Protein AF-A0A9D1Y328-F1 (afdb_monomer_lite)

InterPro domains:
  IPR001387 Cro/C1-type, helix-turn-helix domain [PF13443] (7-36)

Organism: NCBI:txid2838610

Radius of gyration: 9.97 Å; chains: 1; bounding box: 12×20×27 Å

Secondary structure (DSSP, 8-state):
----THHHHHHHHHTT--HHHHHHHHT--HHHHHHHT-

Foldseek 3Di:
DPPQCPVVVVVCVVVVHDPVNCCVVVVDDPVVVVVNVD

pLDDT: mean 78.24, std 8.75, range [47.16, 89.44]

Sequence (38 aa):
MKISYSRLWKLLIDKKMNKTALKEVAGISNSTLAKMGR

Structure (mmCIF, N/CA/C/O backbone):
data_AF-A0A9D1Y328-F1
#
_entry.id   AF-A0A9D1Y328-F1
#
loop_
_atom_site.group_PDB
_atom_site.id
_atom_site.type_symbol
_atom_site.label_atom_id
_atom_site.label_alt_id
_atom_site.label_comp_id
_atom_site.label_asym_id
_atom_site.label_entity_id
_atom_site.label_seq_id
_atom_site.pdbx_PDB_ins_code
_atom_site.Cartn_x
_atom_site.Cartn_y
_atom_site.Cartn_z
_atom_site.occupancy
_atom_site.B_iso_or_equiv
_atom_site.auth_seq_id
_atom_site.auth_comp_id
_atom_site.auth_asym_id
_atom_site.auth_atom_id
_atom_site.pdbx_PDB_model_num
ATOM 1 N N . MET A 1 1 ? -7.057 2.463 -21.350 1.00 47.16 1 MET A N 1
ATOM 2 C CA . MET A 1 1 ? -7.205 2.596 -19.881 1.00 47.16 1 MET A CA 1
ATOM 3 C C . MET A 1 1 ? -5.845 2.381 -19.214 1.00 47.16 1 MET A C 1
ATOM 5 O O . MET A 1 1 ? -5.372 1.255 -19.204 1.00 47.16 1 MET A O 1
ATOM 9 N N . LYS A 1 2 ? -5.174 3.427 -18.703 1.00 55.03 2 LYS A N 1
ATOM 10 C CA . LYS A 1 2 ? -3.950 3.272 -17.885 1.00 55.03 2 LYS A CA 1
ATOM 11 C C . LYS A 1 2 ? -4.377 2.986 -16.445 1.00 55.03 2 LYS A C 1
ATOM 13 O O . LYS A 1 2 ? -4.671 3.914 -15.694 1.00 55.03 2 LYS A O 1
ATOM 18 N N . ILE A 1 3 ? -4.473 1.716 -16.072 1.00 65.56 3 ILE A N 1
ATOM 19 C CA . ILE A 1 3 ? -4.734 1.342 -14.680 1.00 65.56 3 ILE A CA 1
ATOM 20 C C . ILE A 1 3 ? -3.453 1.643 -13.897 1.00 65.56 3 ILE A C 1
ATOM 22 O O . ILE A 1 3 ? -2.475 0.911 -13.979 1.00 65.56 3 ILE A O 1
ATOM 26 N N . SER A 1 4 ? -3.425 2.780 -13.199 1.00 70.19 4 SER A N 1
ATOM 27 C CA . SER A 1 4 ? -2.318 3.142 -12.315 1.00 70.19 4 SER A CA 1
ATOM 28 C C . SER A 1 4 ? -2.644 2.691 -10.897 1.00 70.19 4 SER A C 1
ATOM 30 O O . SER A 1 4 ? -3.511 3.265 -10.236 1.00 70.19 4 SER A O 1
ATOM 32 N N . TYR A 1 5 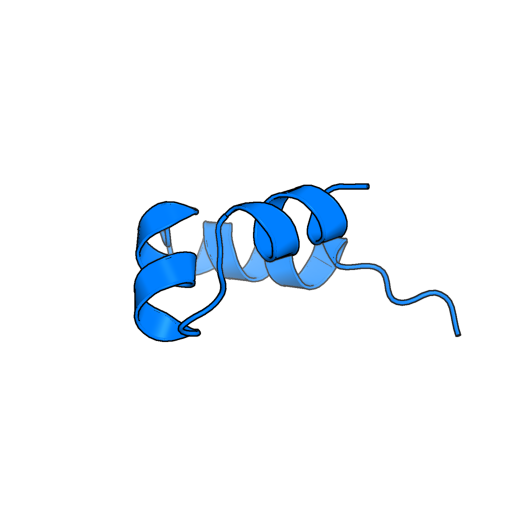? -1.916 1.686 -10.414 1.00 78.12 5 TYR A N 1
ATOM 33 C CA . TYR A 1 5 ? -2.039 1.169 -9.049 1.00 78.12 5 TYR A CA 1
ATOM 34 C C . TYR A 1 5 ? -1.394 2.086 -7.997 1.00 78.12 5 TYR A C 1
ATOM 36 O O . TYR A 1 5 ? -1.468 1.808 -6.807 1.00 78.12 5 TYR A O 1
ATOM 44 N N . SER A 1 6 ? -0.811 3.220 -8.402 1.00 80.19 6 SER A N 1
ATOM 45 C CA . SER A 1 6 ? -0.218 4.228 -7.507 1.00 80.19 6 SER A CA 1
ATOM 46 C C . SER A 1 6 ? -1.174 4.698 -6.401 1.00 80.19 6 SER A C 1
ATOM 48 O O . SER A 1 6 ? -0.769 4.846 -5.248 1.00 80.19 6 SER A O 1
ATOM 50 N N . ARG A 1 7 ? -2.461 4.880 -6.725 1.00 81.25 7 ARG A N 1
ATOM 51 C CA . ARG A 1 7 ? -3.505 5.236 -5.748 1.00 81.25 7 ARG A CA 1
ATOM 52 C C . ARG A 1 7 ? -3.815 4.099 -4.777 1.00 81.25 7 ARG A C 1
ATOM 54 O O . ARG A 1 7 ? -4.031 4.360 -3.599 1.00 81.25 7 ARG A O 1
ATOM 61 N N . LEU A 1 8 ? -3.775 2.856 -5.250 1.00 80.75 8 LEU A N 1
ATOM 62 C CA . LEU A 1 8 ? -3.945 1.677 -4.407 1.00 80.75 8 LEU A CA 1
ATOM 63 C C . LEU A 1 8 ? -2.774 1.545 -3.424 1.00 80.75 8 LEU A C 1
ATOM 65 O O . LEU A 1 8 ? -3.000 1.388 -2.232 1.00 80.75 8 LEU A O 1
ATOM 69 N N . TRP A 1 9 ? -1.535 1.714 -3.893 1.00 81.62 9 TRP A N 1
ATOM 70 C CA . TRP A 1 9 ? -0.343 1.728 -3.039 1.00 81.62 9 TRP A CA 1
ATOM 71 C C . TRP A 1 9 ? -0.385 2.832 -1.977 1.00 81.62 9 TRP A C 1
ATOM 73 O O . TRP A 1 9 ? -0.048 2.572 -0.825 1.00 81.62 9 TRP A O 1
ATOM 83 N N . LYS A 1 10 ? -0.87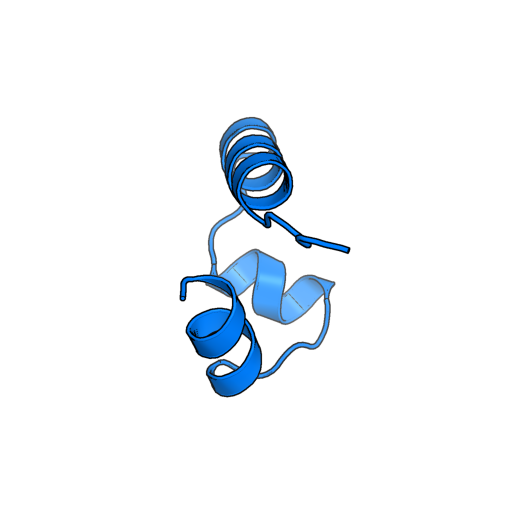0 4.032 -2.320 1.00 85.31 10 LYS A N 1
ATOM 84 C CA . LYS A 1 10 ? -1.098 5.098 -1.329 1.00 85.31 10 LYS A CA 1
ATOM 85 C C . LYS A 1 10 ? -2.150 4.718 -0.286 1.00 85.31 10 LYS A C 1
ATOM 87 O O . LYS A 1 10 ? -1.898 4.909 0.896 1.00 85.31 10 LYS A O 1
ATOM 92 N N . LEU A 1 11 ? -3.281 4.144 -0.700 1.00 85.06 11 LEU A N 1
ATOM 93 C CA . LEU A 1 11 ? -4.325 3.679 0.223 1.00 85.06 11 LEU A CA 1
ATOM 94 C C . LEU A 1 11 ? -3.830 2.570 1.158 1.00 85.06 11 LEU A C 1
ATOM 96 O O . LEU A 1 11 ? -4.260 2.492 2.304 1.00 85.06 11 LEU A O 1
ATOM 100 N N . LEU A 1 12 ? -2.917 1.723 0.686 1.00 83.62 12 LEU A N 1
ATOM 101 C CA . LEU A 1 12 ? -2.302 0.683 1.510 1.00 83.62 12 LEU A CA 1
ATOM 102 C C . LEU A 1 12 ? -1.406 1.277 2.597 1.00 83.62 12 LEU A C 1
ATOM 104 O O . LEU A 1 12 ? -1.464 0.827 3.738 1.00 83.62 12 LEU A O 1
ATOM 108 N N . ILE A 1 13 ? -0.631 2.312 2.263 1.00 84.06 13 ILE A N 1
ATOM 109 C CA . ILE A 1 13 ? 0.201 3.042 3.230 1.00 84.06 13 ILE A CA 1
ATOM 110 C C . ILE A 1 13 ? -0.680 3.775 4.246 1.00 84.06 13 ILE A C 1
ATOM 112 O O . ILE A 1 13 ? -0.432 3.676 5.445 1.00 84.06 13 ILE A O 1
ATOM 116 N N . ASP A 1 14 ? -1.732 4.447 3.775 1.00 89.44 14 ASP A N 1
ATOM 117 C CA . ASP A 1 14 ? -2.704 5.157 4.614 1.00 89.44 14 ASP A CA 1
ATOM 118 C C . ASP A 1 14 ? -3.386 4.213 5.619 1.00 89.44 14 ASP A C 1
ATOM 120 O O . ASP A 1 14 ? -3.499 4.510 6.806 1.00 89.44 14 ASP A O 1
ATOM 124 N N . LYS A 1 15 ? -3.719 2.995 5.175 1.00 84.44 15 LYS A N 1
ATOM 125 C CA . LYS A 1 15 ? -4.283 1.932 6.019 1.00 84.44 15 LYS A CA 1
ATOM 126 C C . LYS A 1 15 ? -3.249 1.160 6.844 1.00 84.44 15 LYS A C 1
ATOM 128 O O . LYS A 1 15 ? -3.619 0.175 7.482 1.00 84.44 15 LYS A O 1
ATOM 133 N N . LYS A 1 16 ? -1.968 1.554 6.832 1.00 82.75 16 LYS A N 1
ATOM 134 C CA . LYS A 1 16 ? -0.867 0.825 7.492 1.00 82.75 16 LYS A CA 1
ATOM 135 C C . LYS A 1 16 ? -0.814 -0.669 7.109 1.00 82.75 16 LYS A C 1
ATOM 137 O O . LYS A 1 16 ? -0.361 -1.513 7.881 1.00 82.75 16 LYS A O 1
ATOM 142 N N . MET A 1 17 ? -1.282 -1.007 5.908 1.00 83.50 17 MET A N 1
ATOM 143 C CA . MET A 1 17 ? -1.335 -2.375 5.406 1.00 83.50 17 MET A CA 1
ATOM 144 C C . MET A 1 17 ? -0.037 -2.734 4.693 1.00 83.50 17 MET A C 1
ATOM 146 O O . MET A 1 17 ? 0.346 -2.133 3.689 1.00 83.50 17 MET A O 1
ATOM 150 N N . ASN A 1 18 ? 0.614 -3.783 5.185 1.00 79.50 18 ASN A N 1
ATOM 151 C CA . ASN A 1 18 ? 1.764 -4.365 4.514 1.00 79.50 18 ASN A CA 1
ATOM 152 C C . ASN A 1 18 ? 1.338 -5.162 3.277 1.00 79.50 18 ASN A C 1
ATOM 154 O O . ASN A 1 18 ? 0.239 -5.708 3.199 1.00 79.50 18 ASN A O 1
ATOM 158 N N . LYS A 1 19 ? 2.269 -5.301 2.331 1.00 76.62 19 LYS A N 1
ATOM 159 C CA . LYS A 1 19 ? 2.137 -6.148 1.134 1.00 76.62 19 LYS A CA 1
ATOM 160 C C . LYS A 1 19 ? 1.642 -7.568 1.447 1.00 76.62 19 LYS A C 1
ATOM 162 O O . LYS A 1 19 ? 0.848 -8.117 0.691 1.00 76.62 19 LYS A O 1
ATOM 167 N N . THR A 1 20 ? 2.072 -8.130 2.575 1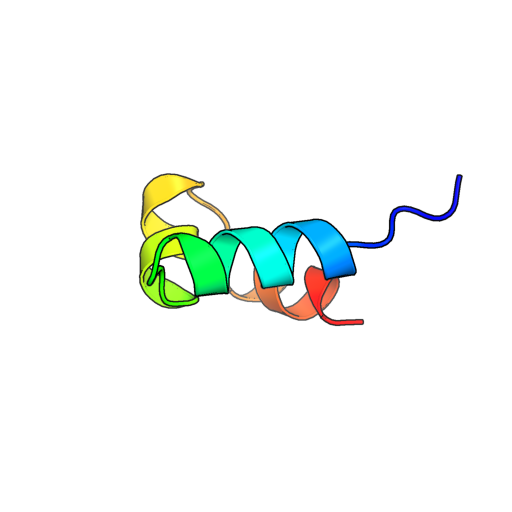.00 80.44 20 THR A N 1
ATOM 168 C CA . THR A 1 20 ? 1.634 -9.440 3.078 1.00 80.44 20 THR A CA 1
ATOM 169 C C . THR A 1 20 ? 0.186 -9.422 3.567 1.00 80.44 20 THR A C 1
ATOM 171 O O . THR A 1 20 ? -0.591 -10.277 3.170 1.00 80.44 20 THR A O 1
ATOM 174 N N . ALA A 1 21 ? -0.216 -8.401 4.326 1.00 83.12 21 ALA A N 1
ATOM 175 C CA . ALA A 1 21 ? -1.599 -8.260 4.782 1.00 83.12 21 ALA A CA 1
ATOM 176 C C . ALA A 1 21 ? -2.559 -8.049 3.600 1.00 83.12 21 ALA A C 1
ATOM 178 O O . ALA A 1 21 ? -3.642 -8.621 3.559 1.00 83.12 21 ALA A O 1
ATOM 179 N N . LEU A 1 22 ? -2.142 -7.287 2.584 1.00 82.19 22 LEU A N 1
ATOM 180 C CA . LEU A 1 22 ? -2.900 -7.157 1.341 1.00 82.19 22 LEU A CA 1
ATOM 181 C C . LEU A 1 22 ? -3.061 -8.501 0.628 1.00 82.19 22 LEU A C 1
ATOM 183 O O . LEU A 1 22 ? -4.132 -8.796 0.108 1.00 82.19 22 LEU A O 1
ATOM 187 N N . LYS A 1 23 ? -1.995 -9.303 0.594 1.00 83.25 23 LYS A N 1
ATOM 188 C CA . LYS A 1 23 ? -2.003 -10.646 0.017 1.00 83.25 23 LYS A CA 1
ATOM 189 C C . LYS A 1 23 ? -3.034 -11.539 0.714 1.00 83.25 23 LYS A C 1
ATOM 191 O O . LYS A 1 23 ? -3.793 -12.217 0.032 1.00 83.25 23 LYS A O 1
ATOM 196 N N . GLU A 1 24 ? -3.070 -11.506 2.044 1.00 85.50 24 GLU A N 1
ATOM 197 C CA . GLU A 1 24 ? -4.016 -12.276 2.860 1.00 85.50 24 GLU A CA 1
ATOM 198 C C . GLU A 1 24 ? -5.460 -11.797 2.683 1.00 85.50 24 GLU A C 1
ATOM 200 O O . GLU A 1 24 ? -6.346 -12.609 2.443 1.00 85.50 24 GLU A O 1
ATOM 205 N N . VAL A 1 25 ? -5.697 -10.483 2.721 1.00 84.31 25 VAL A N 1
ATOM 206 C CA . VAL A 1 25 ? -7.048 -9.904 2.626 1.00 84.31 25 VAL A CA 1
ATOM 207 C C . VAL A 1 25 ? -7.626 -10.010 1.215 1.00 84.31 25 VAL A C 1
ATOM 209 O O . VAL A 1 25 ? -8.809 -10.290 1.051 1.00 84.31 25 VAL A O 1
ATOM 212 N N . ALA A 1 26 ? -6.809 -9.788 0.185 1.00 82.06 26 ALA A N 1
ATOM 213 C CA . ALA A 1 26 ? -7.255 -9.865 -1.205 1.00 82.06 26 ALA A CA 1
ATOM 214 C C . ALA A 1 26 ? -7.129 -11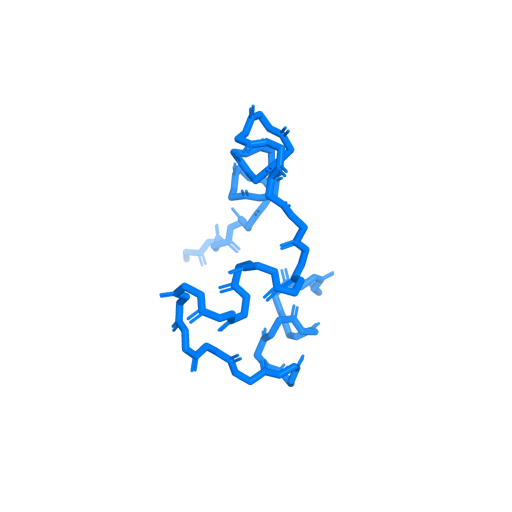.278 -1.803 1.00 82.06 26 ALA A C 1
ATOM 216 O O . ALA A 1 26 ? -7.511 -11.477 -2.955 1.00 82.06 26 ALA A O 1
ATOM 217 N N . GLY A 1 27 ? -6.555 -12.244 -1.073 1.00 82.31 27 GLY A N 1
ATOM 218 C CA . GLY A 1 27 ? -6.323 -13.608 -1.565 1.00 82.31 27 GLY A CA 1
ATOM 219 C C . GLY A 1 27 ? -5.422 -13.677 -2.806 1.00 82.31 27 GLY A C 1
ATOM 220 O O . GLY A 1 27 ? -5.448 -14.655 -3.552 1.00 82.31 27 GLY A O 1
ATOM 221 N N . ILE A 1 28 ? -4.644 -12.626 -3.076 1.00 82.62 28 ILE A N 1
ATOM 222 C CA . ILE A 1 28 ? -3.812 -12.530 -4.278 1.00 82.62 28 ILE A CA 1
ATOM 223 C C . ILE A 1 28 ? -2.488 -13.256 -4.073 1.00 82.62 28 ILE A C 1
ATOM 225 O O . ILE A 1 28 ? -1.892 -13.224 -3.007 1.00 82.62 28 ILE A O 1
ATOM 229 N N . SER A 1 29 ? -1.968 -13.897 -5.115 1.00 79.12 29 SER A N 1
ATOM 230 C CA . SER A 1 29 ? -0.641 -14.513 -5.052 1.00 79.12 29 SER A CA 1
ATOM 231 C C . SER A 1 29 ? 0.473 -13.464 -5.151 1.00 79.12 29 SER A C 1
ATOM 233 O O . SER A 1 29 ? 0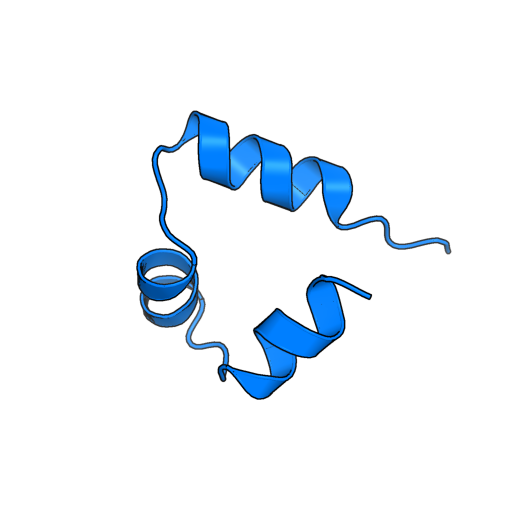.291 -12.388 -5.725 1.00 79.12 29 SER A O 1
ATOM 235 N N . ASN A 1 30 ? 1.666 -13.790 -4.637 1.00 76.44 30 ASN A N 1
ATOM 236 C CA . ASN A 1 30 ? 2.834 -12.893 -4.681 1.00 76.44 30 ASN A CA 1
ATOM 237 C C . ASN A 1 30 ? 3.194 -12.481 -6.126 1.00 76.44 30 ASN A C 1
ATOM 239 O O . ASN A 1 30 ? 3.648 -11.370 -6.381 1.00 76.44 30 ASN A O 1
ATOM 243 N N . SER A 1 31 ? 2.911 -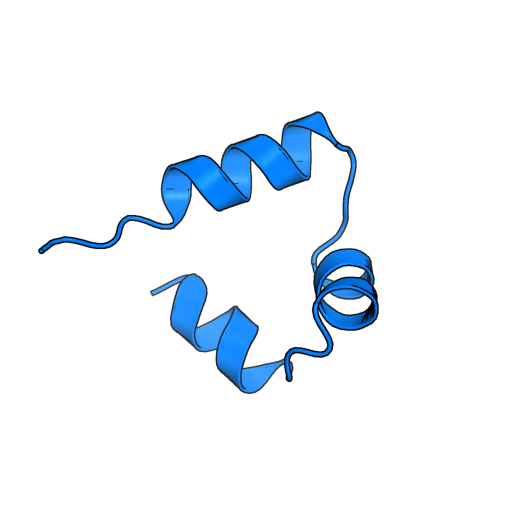13.361 -7.090 1.00 80.19 31 SER A N 1
ATOM 244 C CA . SER A 1 31 ? 3.039 -13.110 -8.527 1.00 80.19 31 SER A CA 1
ATOM 245 C C . SER A 1 31 ? 2.136 -11.974 -9.023 1.00 80.19 31 SER A C 1
ATOM 247 O O . SER A 1 31 ? 2.574 -11.154 -9.828 1.00 80.19 31 SER A O 1
ATOM 249 N N . THR A 1 32 ? 0.897 -11.886 -8.536 1.00 78.75 32 THR A N 1
ATOM 250 C CA . THR A 1 32 ? -0.059 -10.822 -8.880 1.00 78.75 32 THR A CA 1
ATOM 251 C C . THR A 1 32 ? 0.355 -9.490 -8.260 1.00 78.75 32 THR A C 1
ATOM 253 O O . THR A 1 32 ? 0.330 -8.463 -8.935 1.00 78.75 32 THR A O 1
ATOM 256 N N . LEU A 1 33 ? 0.826 -9.513 -7.010 1.00 80.75 33 LEU A N 1
ATOM 257 C CA . LEU A 1 33 ? 1.362 -8.331 -6.335 1.00 80.75 33 LEU A CA 1
ATOM 258 C C . LEU A 1 33 ? 2.605 -7.771 -7.051 1.00 80.75 33 LEU A C 1
ATOM 260 O O . LEU A 1 33 ? 2.724 -6.562 -7.241 1.00 80.75 33 LEU A O 1
ATOM 264 N N . ALA A 1 34 ? 3.507 -8.647 -7.502 1.00 80.19 34 ALA A N 1
ATOM 265 C CA . ALA A 1 34 ? 4.697 -8.263 -8.261 1.00 80.19 34 ALA A CA 1
ATOM 266 C C . ALA A 1 34 ? 4.359 -7.696 -9.651 1.00 80.19 34 ALA A C 1
ATOM 268 O O . ALA A 1 34 ? 5.039 -6.793 -10.135 1.00 80.19 34 ALA A O 1
ATOM 269 N N . LYS A 1 35 ? 3.292 -8.188 -10.293 1.00 77.81 35 LYS A N 1
ATOM 270 C CA . LYS A 1 35 ? 2.786 -7.636 -11.562 1.00 77.81 35 LYS A CA 1
ATOM 271 C C . LYS A 1 35 ? 2.148 -6.249 -11.392 1.00 77.81 35 LYS A C 1
ATOM 273 O O . LYS A 1 35 ? 2.161 -5.477 -12.339 1.00 77.81 35 LYS A O 1
ATOM 278 N N . MET A 1 36 ? 1.645 -5.925 -10.200 1.00 74.75 36 MET A N 1
ATOM 279 C CA . MET A 1 36 ? 0.988 -4.649 -9.868 1.00 74.75 36 MET A CA 1
ATOM 280 C C . MET A 1 36 ? 1.965 -3.504 -9.539 1.00 74.75 36 MET A C 1
ATOM 282 O O . MET A 1 36 ? 1.579 -2.335 -9.504 1.00 74.75 36 MET A O 1
ATOM 286 N N . GLY A 1 37 ? 3.228 -3.833 -9.261 1.00 67.12 37 GLY A N 1
ATOM 287 C CA . GLY A 1 37 ? 4.302 -2.857 -9.058 1.00 67.12 37 GLY A CA 1
ATOM 288 C C . GLY A 1 37 ? 5.042 -2.461 -10.339 1.00 67.12 37 GLY A C 1
ATOM 289 O O . GLY A 1 37 ? 6.045 -1.760 -10.233 1.00 67.12 37 GLY A O 1
ATOM 290 N N . ARG A 1 38 ? 4.598 -2.951 -11.504 1.00 58.03 38 ARG A N 1
ATOM 291 C CA . ARG A 1 38 ? 5.227 -2.729 -12.810 1.00 58.03 38 ARG A CA 1
ATOM 292 C C . ARG A 1 38 ? 4.542 -1.613 -13.595 1.00 58.03 38 ARG A C 1
ATOM 294 O O . ARG A 1 38 ? 3.317 -1.430 -13.409 1.00 58.03 38 ARG A O 1
#